Protein AF-D9XUF6-F1 (afdb_monomer_lite)

pLDDT: mean 78.04, std 12.02, range [49.94, 95.31]

Sequence (84 aa):
MVDALYIARDAGSYPWSFSGVMGLAERCLDPSEAGRLDALLAIPDEPENASPGAGGYWSEAFQRLVTTLRLRAAMLRELAPAAS

InterPro domains:
  IPR043746 Family of unknown function DUF5691 [PF18944] (2-79)

Organism: NCBI:txid467200

Radius of gyration: 14.82 Å; chains: 1; bounding box: 38×22×47 Å

Foldseek 3Di:
DLVVLVVVLVVQDDDPDVVVVLVVCLVPDQLVCLVVLPVQLDQDDRPPPHDPCSSVVSNVSSVVSSVSSPVVVVVVVVVDPDDD

Secondary structure (DSSP, 8-state):
-HHHHHHHHHT----S-HHHHHHHHHHHS-GGGGGGGGGGSSPPP--TTSPTTHHHHHHHHHHHHHHHHHHHHHHHHHHSPP--

Structure (mmCIF, N/CA/C/O backbone):
data_AF-D9XUF6-F1
#
_entry.id   AF-D9XUF6-F1
#
loop_
_atom_site.group_PDB
_atom_site.id
_atom_site.type_symbol
_atom_site.label_atom_id
_atom_site.label_alt_id
_atom_site.label_comp_id
_atom_site.label_asym_id
_atom_site.label_entity_id
_atom_site.label_seq_id
_atom_site.pdbx_PDB_ins_code
_atom_site.Cartn_x
_atom_site.Cartn_y
_atom_site.Cartn_z
_atom_site.occupancy
_atom_site.B_iso_or_equiv
_atom_site.auth_seq_id
_atom_site.auth_comp_id
_atom_site.auth_asym_id
_atom_site.auth_atom_id
_atom_site.pdbx_PDB_model_num
ATOM 1 N N . MET A 1 1 ? -7.002 5.763 -5.713 1.00 72.12 1 MET A N 1
ATOM 2 C CA . MET A 1 1 ? -5.531 5.880 -5.547 1.00 72.12 1 MET A CA 1
ATOM 3 C C . MET A 1 1 ? -4.808 4.592 -5.922 1.00 72.12 1 MET A C 1
ATOM 5 O O . MET A 1 1 ? -3.801 4.692 -6.605 1.00 72.12 1 MET A O 1
ATOM 9 N N . VAL A 1 2 ? -5.329 3.411 -5.561 1.00 77.06 2 VAL A N 1
ATOM 10 C CA . VAL A 1 2 ? -4.795 2.113 -6.022 1.00 77.06 2 VAL A CA 1
ATOM 11 C C . VAL A 1 2 ? -4.604 2.075 -7.548 1.00 77.06 2 VAL A C 1
ATOM 13 O O . VAL A 1 2 ? -3.512 1.769 -8.004 1.00 77.06 2 VAL A O 1
ATOM 16 N N . ASP A 1 3 ? -5.591 2.506 -8.338 1.00 80.94 3 ASP A N 1
ATOM 17 C CA . ASP A 1 3 ? -5.501 2.470 -9.813 1.00 80.94 3 ASP A CA 1
ATOM 18 C C . ASP A 1 3 ? -4.389 3.364 -10.386 1.00 80.94 3 ASP A C 1
ATOM 20 O O . ASP A 1 3 ? -3.730 3.006 -11.358 1.00 80.94 3 ASP A O 1
ATOM 24 N N . ALA A 1 4 ? -4.113 4.505 -9.748 1.00 79.69 4 ALA A N 1
ATOM 25 C CA . ALA A 1 4 ? -3.015 5.382 -10.153 1.00 79.69 4 ALA A CA 1
ATOM 26 C C . ALA A 1 4 ? -1.645 4.714 -9.943 1.00 79.69 4 ALA A C 1
ATOM 28 O O . ALA A 1 4 ? -0.720 4.961 -10.711 1.00 79.69 4 ALA A O 1
ATOM 29 N N . LEU A 1 5 ? -1.523 3.839 -8.937 1.00 76.06 5 LEU A N 1
ATOM 30 C CA . LEU A 1 5 ? -0.313 3.047 -8.706 1.00 76.06 5 LEU A CA 1
ATOM 31 C C . LEU A 1 5 ? -0.155 1.935 -9.748 1.00 76.06 5 LEU A C 1
ATOM 33 O O . LEU A 1 5 ? 0.962 1.696 -10.200 1.00 76.06 5 LEU A O 1
ATOM 37 N N . TYR A 1 6 ? -1.257 1.302 -10.169 1.00 77.94 6 TYR A N 1
ATOM 38 C CA . TYR A 1 6 ? -1.243 0.338 -11.277 1.00 77.94 6 TYR A CA 1
ATOM 39 C C . TYR A 1 6 ? -0.730 0.988 -12.567 1.00 77.94 6 TYR A C 1
ATOM 41 O O . TYR A 1 6 ? 0.186 0.454 -13.188 1.00 77.94 6 TYR A O 1
ATOM 49 N N . ILE A 1 7 ? -1.260 2.164 -12.920 1.00 77.38 7 ILE A N 1
ATOM 50 C CA . ILE A 1 7 ? -0.852 2.911 -14.121 1.00 77.38 7 ILE A CA 1
ATOM 51 C C . ILE A 1 7 ? 0.613 3.362 -14.022 1.00 77.38 7 ILE A C 1
ATOM 53 O O . ILE A 1 7 ? 1.359 3.254 -14.991 1.00 77.38 7 ILE A O 1
ATOM 57 N N . ALA A 1 8 ? 1.050 3.840 -12.852 1.00 74.69 8 ALA A N 1
ATOM 58 C CA . ALA A 1 8 ? 2.428 4.288 -12.654 1.00 74.69 8 ALA A CA 1
ATOM 59 C C . ALA A 1 8 ? 3.451 3.145 -12.781 1.00 74.69 8 ALA A C 1
ATOM 61 O O . ALA A 1 8 ? 4.516 3.355 -13.359 1.00 74.69 8 ALA A O 1
ATOM 62 N N . ARG A 1 9 ? 3.123 1.946 -12.275 1.00 73.62 9 ARG A N 1
ATOM 63 C CA . ARG A 1 9 ? 3.950 0.743 -12.453 1.00 73.62 9 ARG A CA 1
ATOM 64 C C . ARG A 1 9 ? 4.050 0.359 -13.930 1.00 73.62 9 ARG A C 1
ATOM 66 O O . ARG A 1 9 ? 5.145 0.103 -14.418 1.00 73.62 9 ARG A O 1
ATOM 73 N N . ASP A 1 10 ? 2.910 0.323 -14.618 1.00 73.31 10 ASP A N 1
ATOM 74 C CA . ASP A 1 10 ? 2.803 -0.128 -16.012 1.00 73.31 10 ASP A CA 1
ATOM 75 C C . ASP A 1 10 ? 3.528 0.804 -16.996 1.00 73.31 10 ASP A C 1
ATOM 77 O O . ASP A 1 10 ? 4.118 0.360 -17.976 1.00 73.31 10 ASP A O 1
ATOM 81 N N . ALA A 1 11 ? 3.580 2.103 -16.692 1.00 70.62 11 ALA A N 1
ATOM 82 C CA . ALA A 1 11 ? 4.265 3.087 -17.525 1.00 70.62 11 ALA A CA 1
ATOM 83 C C . ALA A 1 11 ? 5.803 2.924 -17.578 1.00 70.62 11 ALA A C 1
ATOM 85 O O . ALA A 1 11 ? 6.442 3.603 -18.385 1.00 70.62 11 ALA A O 1
ATOM 86 N N . GLY A 1 12 ? 6.417 2.087 -16.725 1.00 58.22 12 GLY A N 1
ATOM 87 C CA . GLY A 1 12 ? 7.838 1.685 -16.782 1.00 58.22 12 GLY A CA 1
ATOM 88 C C . GLY A 1 12 ? 8.892 2.795 -16.607 1.00 58.22 12 GLY A C 1
ATOM 89 O O . GLY A 1 12 ? 10.076 2.508 -16.440 1.00 58.22 12 GLY A O 1
ATOM 90 N N . SER A 1 13 ? 8.490 4.066 -16.620 1.00 54.34 13 SER A N 1
ATOM 91 C CA . SER A 1 13 ? 9.375 5.227 -16.543 1.00 54.34 13 SER A CA 1
ATOM 92 C C . SER A 1 13 ? 9.681 5.584 -15.093 1.00 54.34 13 SER A C 1
ATOM 94 O O . SER A 1 13 ? 8.769 5.821 -14.307 1.00 54.34 13 SER A O 1
ATOM 96 N N . TYR A 1 14 ? 10.969 5.664 -14.755 1.00 54.56 14 TYR A N 1
ATOM 97 C CA . TYR A 1 14 ? 11.475 6.070 -13.441 1.00 54.56 14 TYR A CA 1
ATOM 98 C C . TYR A 1 14 ? 11.328 7.596 -13.267 1.00 54.56 14 TYR A C 1
ATOM 100 O O . TYR A 1 14 ? 12.080 8.348 -13.894 1.00 54.56 14 TYR A O 1
ATOM 108 N N . PRO A 1 15 ? 10.394 8.113 -12.445 1.00 55.53 15 PRO A N 1
ATOM 109 C CA . PRO A 1 15 ? 10.233 9.544 -12.271 1.00 55.53 15 PRO A CA 1
ATOM 110 C C . PRO A 1 15 ? 10.981 9.981 -11.013 1.00 55.53 15 PRO A C 1
ATOM 112 O O . PRO A 1 15 ? 10.851 9.405 -9.935 1.00 55.53 15 PRO A O 1
ATOM 115 N N . TRP A 1 16 ? 11.724 11.068 -11.134 1.00 49.94 16 TRP A N 1
ATOM 116 C CA . TRP A 1 16 ? 12.590 11.690 -10.132 1.00 49.94 16 TRP A CA 1
ATOM 117 C C . TRP A 1 16 ? 11.861 12.225 -8.873 1.00 49.94 16 TRP A C 1
ATOM 119 O O . TRP A 1 16 ? 12.378 13.080 -8.161 1.00 49.94 16 TRP A O 1
ATOM 129 N N . SER A 1 17 ? 10.642 11.760 -8.570 1.00 57.38 17 SER A N 1
ATOM 130 C CA . SER A 1 17 ? 9.843 12.143 -7.396 1.00 57.38 17 SER A CA 1
ATOM 131 C C . SER A 1 17 ? 8.857 11.039 -6.976 1.00 57.38 17 SER A C 1
ATOM 133 O O . SER A 1 17 ? 7.644 11.234 -6.966 1.00 57.38 17 SER A O 1
ATOM 135 N N . PHE A 1 18 ? 9.371 9.860 -6.610 1.00 59.28 18 PHE A N 1
ATOM 136 C CA . PHE A 1 18 ? 8.546 8.727 -6.161 1.00 59.28 18 PHE A CA 1
ATOM 137 C C . PHE A 1 18 ? 8.292 8.688 -4.639 1.00 59.28 18 PHE A C 1
ATOM 139 O O . PHE A 1 18 ? 7.204 8.292 -4.218 1.00 59.28 18 PHE A O 1
ATOM 146 N N . SER A 1 19 ? 9.208 9.200 -3.799 1.00 62.44 19 SER A N 1
ATOM 147 C CA . SER A 1 19 ? 8.995 9.278 -2.336 1.00 62.44 19 SER A CA 1
ATOM 148 C C . SER A 1 19 ? 7.708 10.025 -1.963 1.00 62.44 19 SER A C 1
ATOM 150 O O . SER A 1 19 ? 7.052 9.684 -0.983 1.00 62.44 19 SER A O 1
ATOM 152 N N . GLY A 1 20 ? 7.310 11.019 -2.764 1.00 69.19 20 GLY A N 1
ATOM 153 C CA . GLY A 1 20 ? 6.067 11.763 -2.560 1.00 69.19 20 GLY A CA 1
ATOM 154 C C . GLY A 1 20 ? 4.808 10.943 -2.853 1.00 69.19 20 GLY A C 1
ATOM 155 O O . GLY A 1 20 ? 3.868 10.984 -2.064 1.00 69.19 20 GLY A O 1
ATOM 156 N N . VAL A 1 21 ? 4.792 10.175 -3.950 1.00 70.00 21 VAL A N 1
ATOM 157 C CA . VAL A 1 21 ? 3.635 9.351 -4.351 1.00 70.00 21 VAL A CA 1
ATOM 158 C C . VAL A 1 21 ? 3.455 8.170 -3.406 1.00 70.00 21 VAL A C 1
ATOM 160 O O . VAL A 1 21 ? 2.337 7.940 -2.954 1.00 70.00 21 VAL A O 1
ATOM 163 N N . MET A 1 22 ? 4.535 7.477 -3.031 1.00 76.56 22 MET A N 1
ATOM 164 C CA . MET A 1 22 ? 4.456 6.397 -2.039 1.00 76.56 22 MET A CA 1
ATOM 165 C C . MET A 1 22 ? 4.083 6.919 -0.655 1.00 76.56 22 MET A C 1
ATOM 167 O O . MET A 1 22 ? 3.185 6.373 -0.025 1.00 76.56 22 MET A O 1
ATOM 171 N N . GLY A 1 23 ? 4.675 8.032 -0.212 1.00 76.44 23 GLY A N 1
ATOM 172 C CA . GLY A 1 23 ? 4.308 8.652 1.064 1.00 76.44 23 GLY A CA 1
ATOM 173 C C . GLY A 1 23 ? 2.883 9.228 1.084 1.00 76.44 23 GLY A C 1
ATOM 174 O O . GLY A 1 23 ? 2.272 9.357 2.146 1.00 76.44 23 GLY A O 1
ATOM 175 N N . LEU A 1 24 ? 2.314 9.592 -0.071 1.00 75.25 24 LEU A N 1
ATOM 176 C CA . LEU A 1 24 ? 0.895 9.935 -0.189 1.00 75.25 24 LEU A CA 1
ATOM 177 C C . LEU A 1 24 ? 0.028 8.672 -0.176 1.00 75.25 24 LEU A C 1
ATOM 179 O O . LEU A 1 24 ? -0.966 8.634 0.546 1.00 75.25 24 LEU A O 1
ATOM 183 N N . ALA A 1 25 ? 0.434 7.635 -0.914 1.00 79.81 25 ALA A N 1
ATOM 184 C CA . ALA A 1 25 ? -0.234 6.342 -0.948 1.00 79.81 25 ALA A CA 1
ATOM 185 C C . ALA A 1 25 ? -0.370 5.742 0.456 1.00 79.81 25 ALA A C 1
ATOM 187 O O . ALA A 1 25 ? -1.472 5.396 0.869 1.00 79.81 25 ALA A O 1
ATOM 188 N N . GLU A 1 26 ? 0.719 5.719 1.223 1.00 80.31 26 GLU A N 1
ATOM 189 C CA . GLU A 1 26 ? 0.734 5.246 2.609 1.00 80.31 26 GLU A CA 1
ATOM 190 C C . GLU A 1 26 ? -0.254 5.996 3.508 1.00 80.31 26 GLU A C 1
ATOM 192 O O . GLU A 1 26 ? -0.853 5.388 4.394 1.00 80.31 26 GLU A O 1
ATOM 197 N N . ARG A 1 27 ? -0.442 7.305 3.291 1.00 84.69 27 ARG A N 1
ATOM 198 C CA . ARG A 1 27 ? -1.306 8.141 4.135 1.00 84.69 27 ARG A CA 1
ATOM 199 C C . ARG A 1 27 ? -2.775 8.079 3.742 1.00 84.69 27 ARG A C 1
ATOM 201 O O . ARG A 1 27 ? -3.609 8.014 4.643 1.00 84.69 27 ARG A O 1
ATOM 208 N N . CYS A 1 28 ? -3.100 8.113 2.447 1.00 86.19 28 CYS A N 1
ATOM 209 C CA . CYS A 1 28 ? -4.499 8.204 2.012 1.00 86.19 28 CYS A CA 1
ATOM 210 C C . CYS A 1 28 ? -5.117 6.878 1.556 1.00 86.19 28 CYS A C 1
ATOM 212 O O . CYS A 1 28 ? -6.303 6.872 1.235 1.00 86.19 28 CYS A O 1
ATOM 214 N N . LEU A 1 29 ? -4.373 5.766 1.519 1.00 88.50 29 LEU A N 1
ATOM 215 C CA . LEU A 1 29 ? -4.986 4.445 1.363 1.00 88.50 29 LEU A CA 1
ATOM 216 C C . LEU A 1 29 ? -5.582 3.956 2.683 1.00 88.50 29 LEU A C 1
ATOM 218 O O . LEU A 1 29 ? -4.961 4.057 3.749 1.00 88.50 29 LEU A O 1
ATOM 222 N N . ASP A 1 30 ? -6.782 3.389 2.576 1.00 89.25 30 ASP A N 1
ATOM 223 C CA .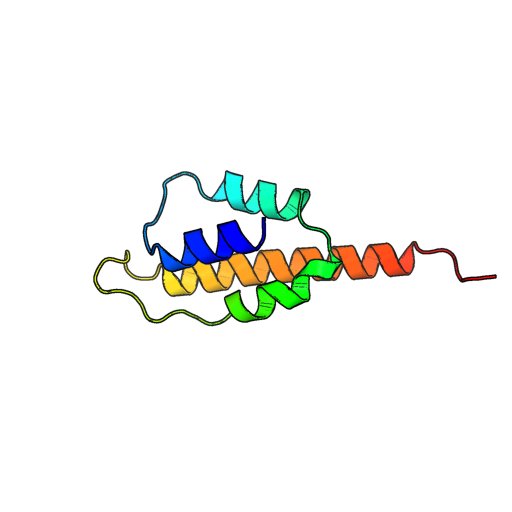 ASP A 1 30 ? -7.396 2.642 3.662 1.00 89.25 30 ASP A CA 1
ATOM 224 C C . ASP A 1 30 ? -6.579 1.361 3.926 1.00 89.25 30 ASP A C 1
ATOM 226 O O . ASP A 1 30 ? -6.240 0.650 2.974 1.00 89.25 30 ASP A O 1
ATOM 230 N N . PRO A 1 31 ? -6.244 1.037 5.188 1.00 91.25 31 PRO A N 1
ATOM 231 C CA . PRO A 1 31 ? -5.516 -0.186 5.527 1.00 91.25 31 PRO A CA 1
ATOM 232 C C . PRO A 1 31 ? -6.146 -1.489 5.001 1.00 91.25 31 PRO A C 1
ATOM 234 O O . PRO A 1 31 ? -5.423 -2.453 4.744 1.00 91.25 31 PRO A O 1
ATOM 237 N N . SER A 1 32 ? -7.468 -1.529 4.804 1.00 88.62 32 SER A N 1
ATOM 238 C CA . SER A 1 32 ? -8.187 -2.683 4.244 1.00 88.62 32 SER A CA 1
ATOM 239 C C . SER A 1 32 ? -7.899 -2.931 2.757 1.00 88.62 32 SER A C 1
ATOM 241 O O . SER A 1 32 ? -8.030 -4.060 2.285 1.00 88.62 32 SER A O 1
ATOM 243 N N . GLU A 1 33 ? -7.410 -1.925 2.027 1.00 89.06 33 GLU A N 1
ATOM 244 C CA . GLU A 1 33 ? -7.100 -2.028 0.596 1.00 89.06 33 GLU A CA 1
ATOM 245 C C . GLU A 1 33 ? -5.793 -2.792 0.318 1.00 89.06 33 GLU A C 1
ATOM 247 O O . GLU A 1 33 ? -5.458 -3.038 -0.842 1.00 89.06 33 GLU A O 1
ATOM 252 N N . ALA A 1 34 ? -5.061 -3.213 1.359 1.00 89.06 34 ALA A N 1
ATOM 253 C CA . ALA A 1 34 ? -3.798 -3.941 1.231 1.00 89.06 34 ALA A CA 1
ATOM 254 C C . ALA A 1 34 ? -3.904 -5.174 0.315 1.00 89.06 34 ALA A C 1
ATOM 256 O O . ALA A 1 34 ? -3.003 -5.420 -0.482 1.00 89.06 34 ALA A O 1
ATOM 257 N N . GLY A 1 35 ? -5.020 -5.912 0.374 1.00 86.25 35 GLY A N 1
ATOM 258 C CA . GLY A 1 35 ? -5.233 -7.099 -0.464 1.00 86.25 35 GLY A CA 1
ATOM 259 C C . GLY A 1 35 ? -5.324 -6.793 -1.963 1.00 86.25 35 GLY A C 1
ATOM 260 O O . GLY A 1 35 ? -4.917 -7.600 -2.793 1.00 86.25 35 GLY A O 1
ATOM 261 N N . ARG A 1 36 ? -5.789 -5.596 -2.344 1.00 85.81 36 ARG A N 1
ATOM 262 C CA . ARG A 1 36 ? -5.882 -5.180 -3.759 1.00 85.81 36 ARG A CA 1
ATOM 263 C C . ARG A 1 36 ? -4.521 -4.836 -4.366 1.00 85.81 36 ARG A C 1
ATOM 265 O O . ARG A 1 36 ? -4.393 -4.758 -5.588 1.00 85.81 36 ARG A O 1
ATOM 272 N N . LEU A 1 37 ? -3.517 -4.625 -3.518 1.00 85.00 37 LEU A N 1
ATOM 273 C CA . LEU A 1 37 ? -2.140 -4.345 -3.910 1.00 85.00 37 LEU A CA 1
ATOM 274 C C . LEU A 1 37 ? -1.278 -5.613 -3.980 1.00 85.00 37 LEU A C 1
ATOM 276 O O . LEU A 1 37 ? -0.167 -5.536 -4.490 1.00 85.00 37 LEU A O 1
ATOM 280 N N . ASP A 1 38 ? -1.762 -6.777 -3.532 1.00 84.56 38 ASP A N 1
ATOM 281 C CA . ASP A 1 38 ? -0.979 -8.023 -3.576 1.00 84.56 38 ASP A CA 1
ATOM 282 C C . ASP A 1 38 ? -0.585 -8.415 -5.010 1.00 84.56 38 ASP A C 1
ATOM 284 O O . ASP A 1 38 ? 0.526 -8.884 -5.246 1.00 84.56 38 ASP A O 1
ATOM 288 N N . ALA A 1 39 ? -1.437 -8.125 -5.999 1.00 80.38 39 ALA A N 1
ATOM 289 C CA . ALA A 1 39 ? -1.119 -8.323 -7.416 1.00 80.38 39 ALA A CA 1
ATOM 290 C C . ALA A 1 39 ? -0.018 -7.374 -7.948 1.00 80.38 39 ALA A C 1
ATOM 292 O O . ALA A 1 39 ? 0.494 -7.569 -9.054 1.00 80.38 39 ALA A O 1
ATOM 293 N N . LEU A 1 40 ? 0.374 -6.357 -7.171 1.00 76.31 40 LEU A N 1
ATOM 294 C CA . LEU A 1 40 ? 1.496 -5.468 -7.478 1.00 76.31 40 LEU A CA 1
ATOM 295 C C . LEU A 1 40 ? 2.844 -5.968 -6.941 1.00 76.31 40 LEU A C 1
ATOM 297 O O . LEU A 1 40 ? 3.870 -5.400 -7.305 1.00 76.31 40 LEU A O 1
ATOM 301 N N . LEU A 1 41 ? 2.854 -7.025 -6.119 1.00 78.75 41 LEU A N 1
ATOM 302 C CA . LEU A 1 41 ? 4.076 -7.613 -5.555 1.00 78.75 41 LEU A CA 1
ATOM 303 C C . LEU A 1 41 ? 4.837 -8.503 -6.539 1.00 78.75 41 LEU A C 1
ATOM 305 O O . LEU A 1 41 ? 5.998 -8.819 -6.302 1.00 78.75 41 LEU A O 1
ATOM 309 N N . ALA A 1 42 ? 4.193 -8.943 -7.618 1.00 79.06 42 ALA A N 1
ATOM 310 C CA . ALA A 1 42 ? 4.883 -9.673 -8.667 1.00 79.06 42 ALA A CA 1
ATOM 311 C C . ALA A 1 42 ? 5.858 -8.737 -9.394 1.00 79.06 42 ALA A C 1
ATOM 313 O O . ALA A 1 42 ? 5.493 -7.612 -9.745 1.00 79.06 42 ALA A O 1
ATOM 314 N N . ILE A 1 43 ? 7.076 -9.225 -9.641 1.00 68.31 43 ILE A N 1
ATOM 315 C CA . ILE A 1 43 ? 8.047 -8.538 -10.494 1.00 68.31 43 ILE A CA 1
ATOM 316 C C . ILE A 1 43 ? 7.453 -8.521 -11.912 1.00 68.31 43 ILE A C 1
ATOM 318 O O . ILE A 1 43 ? 7.218 -9.599 -12.462 1.00 68.31 43 ILE A O 1
ATOM 322 N N . PRO A 1 44 ? 7.148 -7.344 -12.487 1.00 65.25 44 PRO A N 1
ATOM 323 C CA . PRO A 1 44 ? 6.671 -7.271 -13.861 1.00 65.25 44 PRO A CA 1
ATOM 324 C C . PRO A 1 44 ? 7.800 -7.647 -14.826 1.00 65.25 44 PRO A C 1
ATOM 326 O O . PRO A 1 44 ? 8.971 -7.406 -14.524 1.00 65.25 44 PRO A O 1
ATOM 329 N N . ASP A 1 45 ? 7.446 -8.193 -15.991 1.00 65.38 45 ASP A N 1
ATOM 330 C CA . ASP A 1 45 ? 8.390 -8.301 -17.106 1.00 65.38 45 ASP A CA 1
ATOM 331 C C . ASP A 1 45 ? 8.960 -6.910 -17.407 1.00 65.38 45 ASP A C 1
ATOM 333 O O . ASP A 1 45 ? 8.208 -5.935 -17.486 1.00 65.38 45 ASP A O 1
ATOM 337 N N . GLU A 1 46 ? 10.286 -6.795 -17.524 1.00 60.28 46 GLU A N 1
ATOM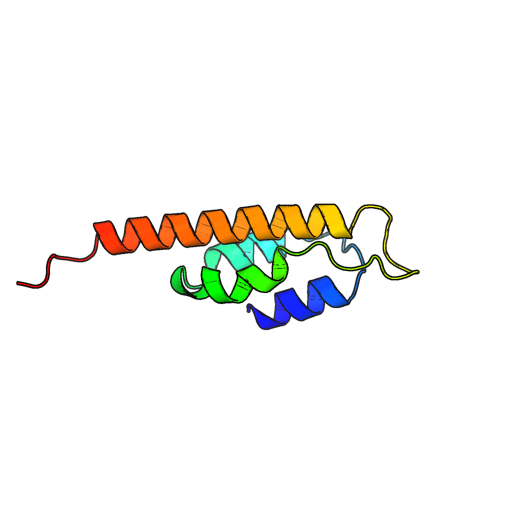 338 C CA . GLU A 1 46 ? 10.924 -5.510 -17.810 1.00 60.28 46 GLU A CA 1
ATOM 339 C C . GLU A 1 46 ? 10.584 -5.093 -19.249 1.00 60.28 46 GLU A C 1
ATOM 341 O O . GLU A 1 46 ? 10.998 -5.770 -20.195 1.00 60.28 46 GLU A O 1
ATOM 346 N N . PRO A 1 47 ? 9.833 -3.995 -19.459 1.00 64.12 47 PRO A N 1
ATOM 347 C CA . PRO A 1 47 ? 9.594 -3.513 -20.806 1.00 64.12 47 PRO A CA 1
ATOM 348 C C . PRO A 1 47 ? 10.911 -3.005 -21.402 1.00 64.12 47 PRO A C 1
ATOM 350 O O . PRO A 1 47 ? 11.761 -2.473 -20.693 1.00 64.12 47 PRO A O 1
ATOM 353 N N . GLU A 1 48 ? 11.056 -3.110 -22.723 1.00 62.06 48 GLU A N 1
ATOM 354 C CA . GLU A 1 48 ? 12.296 -2.808 -23.465 1.00 62.06 48 GLU A CA 1
ATOM 355 C C . GLU A 1 48 ? 12.833 -1.375 -23.234 1.00 62.06 48 GLU A C 1
ATOM 357 O O . GLU A 1 48 ? 14.017 -1.110 -23.421 1.00 62.06 48 GLU A O 1
ATOM 362 N N . ASN A 1 49 ? 11.968 -0.460 -22.773 1.00 62.38 49 ASN A N 1
ATOM 363 C CA . ASN A 1 49 ? 12.278 0.938 -22.450 1.00 62.38 49 ASN A CA 1
ATOM 364 C C . ASN A 1 49 ? 12.377 1.245 -20.940 1.00 62.38 49 ASN A C 1
ATOM 366 O O . ASN A 1 49 ? 12.516 2.415 -20.572 1.00 62.38 49 ASN A O 1
ATOM 370 N N . ALA A 1 50 ? 12.265 0.255 -20.049 1.00 64.81 50 ALA A N 1
ATOM 371 C CA . ALA A 1 50 ? 12.458 0.485 -18.619 1.00 64.81 50 ALA A CA 1
ATOM 372 C C . ALA A 1 50 ? 13.941 0.665 -18.281 1.00 64.81 50 ALA A C 1
ATOM 374 O O . ALA A 1 50 ? 14.829 0.049 -18.872 1.00 64.81 50 ALA A O 1
ATOM 375 N N . SER A 1 51 ? 14.208 1.481 -17.262 1.00 66.62 51 SER A N 1
ATOM 376 C CA . SER A 1 51 ? 15.528 1.502 -16.636 1.00 66.62 51 SER A CA 1
ATOM 377 C C . SER A 1 51 ? 15.840 0.119 -16.039 1.00 66.62 51 SER A C 1
ATOM 379 O O . SER A 1 51 ? 14.984 -0.421 -15.331 1.00 66.62 51 SER A O 1
ATOM 381 N N . PRO A 1 52 ? 17.049 -0.434 -16.242 1.00 68.25 52 PRO A N 1
ATOM 382 C CA . PRO A 1 52 ? 17.428 -1.731 -15.683 1.00 68.25 52 PRO A CA 1
ATOM 383 C C . PRO A 1 52 ? 17.214 -1.795 -14.165 1.00 68.25 52 PRO A C 1
ATOM 385 O O . PRO A 1 52 ? 17.633 -0.889 -13.440 1.00 68.25 52 PRO A O 1
ATOM 388 N N . GLY A 1 53 ? 16.575 -2.861 -13.674 1.00 71.75 53 GLY A N 1
ATOM 389 C CA . GLY A 1 53 ? 16.313 -3.065 -12.246 1.00 71.75 53 GLY A CA 1
ATOM 390 C C . GLY A 1 53 ? 15.084 -2.324 -11.706 1.00 71.75 53 GLY A C 1
ATOM 391 O O . GLY A 1 53 ? 14.773 -2.447 -10.517 1.00 71.75 53 GLY A O 1
ATOM 392 N N . ALA A 1 54 ? 14.346 -1.594 -12.552 1.00 72.69 54 ALA A N 1
ATOM 393 C CA . ALA A 1 54 ? 13.124 -0.905 -12.143 1.00 72.69 54 ALA A CA 1
ATOM 394 C C . ALA A 1 54 ? 12.050 -1.881 -11.636 1.00 72.69 54 ALA A C 1
ATOM 396 O O . ALA A 1 54 ? 11.376 -1.581 -10.650 1.00 72.69 54 ALA A O 1
ATOM 397 N N . GLY A 1 55 ? 11.922 -3.065 -12.250 1.00 74.62 55 GLY 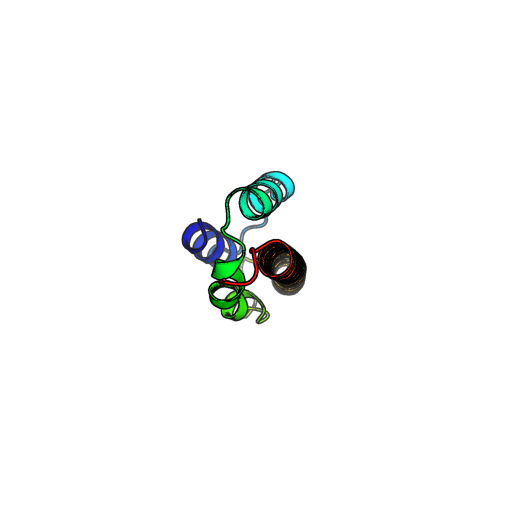A N 1
ATOM 398 C CA . GLY A 1 55 ? 10.946 -4.080 -11.833 1.00 74.62 55 GLY A CA 1
ATOM 399 C C . GLY A 1 55 ? 11.167 -4.570 -10.397 1.00 74.62 55 GLY A C 1
ATOM 400 O O . GLY A 1 55 ? 10.227 -4.617 -9.601 1.00 74.62 55 GLY A O 1
ATOM 401 N N . GLY A 1 56 ? 12.422 -4.857 -10.032 1.00 77.56 56 GLY A N 1
ATOM 402 C CA . GLY A 1 56 ? 12.787 -5.265 -8.671 1.00 77.56 56 GLY A CA 1
ATOM 403 C C . GLY A 1 56 ? 12.528 -4.166 -7.635 1.00 77.56 56 GLY A C 1
ATOM 404 O O . GLY A 1 56 ? 11.993 -4.438 -6.561 1.00 77.56 56 GLY A O 1
ATOM 405 N N . TYR A 1 57 ? 12.822 -2.911 -7.983 1.00 78.12 57 TYR A N 1
ATOM 406 C CA . TYR A 1 57 ? 12.548 -1.771 -7.108 1.00 78.12 57 TYR A CA 1
ATOM 407 C C . TYR A 1 57 ? 11.045 -1.558 -6.868 1.00 78.12 57 TYR A C 1
ATOM 409 O O . TYR A 1 57 ? 10.621 -1.338 -5.732 1.00 78.12 57 TYR A O 1
ATOM 417 N N . TRP A 1 58 ? 10.221 -1.665 -7.916 1.00 77.25 58 TRP A N 1
ATOM 418 C CA . TRP A 1 58 ? 8.762 -1.585 -7.795 1.00 77.25 58 TRP A CA 1
ATOM 419 C C . TRP A 1 58 ? 8.204 -2.671 -6.880 1.00 77.25 58 TRP A C 1
ATOM 421 O O . TRP A 1 58 ? 7.402 -2.373 -5.993 1.00 77.25 58 TRP A O 1
ATOM 431 N N . SER A 1 59 ? 8.672 -3.907 -7.060 1.00 82.62 59 SER A N 1
ATOM 432 C CA . SER A 1 59 ? 8.306 -5.031 -6.199 1.00 82.62 59 SER A CA 1
ATOM 433 C C . SER A 1 59 ? 8.611 -4.727 -4.729 1.00 82.62 59 SER A C 1
ATOM 435 O O . SER A 1 59 ? 7.754 -4.916 -3.865 1.00 82.62 59 SER A O 1
ATOM 437 N N . GLU A 1 60 ? 9.802 -4.201 -4.432 1.00 84.62 60 GLU A N 1
ATOM 438 C CA . GLU A 1 60 ? 10.198 -3.855 -3.065 1.00 84.62 60 GLU A CA 1
ATOM 439 C C . GLU A 1 60 ? 9.352 -2.706 -2.484 1.00 84.62 60 GLU A C 1
ATOM 441 O O . GLU A 1 60 ? 8.905 -2.770 -1.334 1.00 84.62 60 GLU A O 1
ATOM 446 N N . ALA A 1 61 ? 9.091 -1.663 -3.275 1.00 84.38 61 ALA A N 1
ATOM 447 C CA . ALA A 1 61 ? 8.284 -0.525 -2.849 1.00 84.38 61 ALA A CA 1
ATOM 448 C C . ALA A 1 61 ? 6.838 -0.937 -2.518 1.00 84.38 61 ALA A C 1
ATOM 450 O O . ALA A 1 61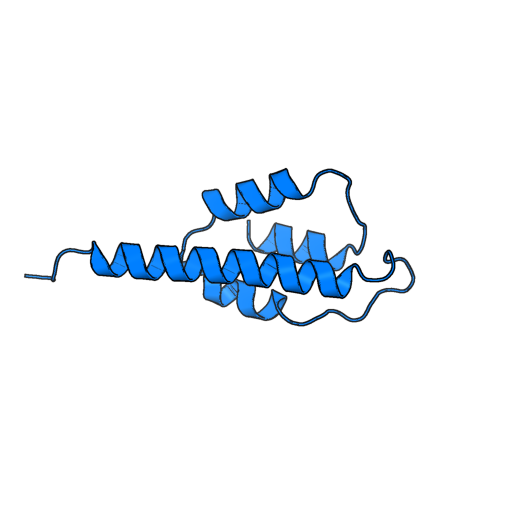 ? 6.309 -0.547 -1.471 1.00 84.38 61 ALA A O 1
A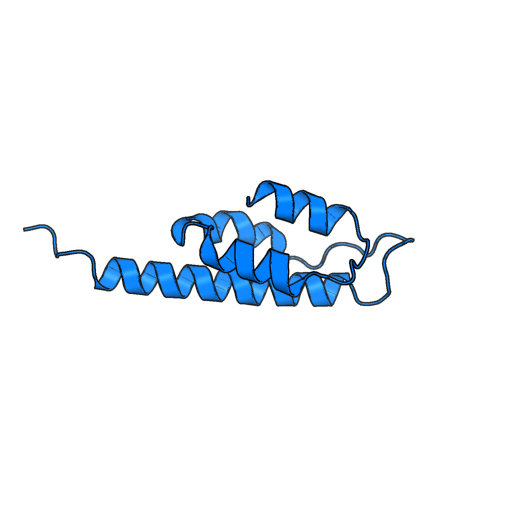TOM 451 N N . PHE A 1 62 ? 6.213 -1.768 -3.359 1.00 86.19 62 PHE A N 1
ATOM 452 C CA . PHE A 1 62 ? 4.878 -2.302 -3.082 1.00 86.19 62 PHE A CA 1
ATOM 453 C C . PHE A 1 62 ? 4.873 -3.242 -1.880 1.00 86.19 62 PHE A C 1
ATOM 455 O O . PHE A 1 62 ? 3.954 -3.165 -1.064 1.00 86.19 62 PHE A O 1
ATOM 462 N N . GLN A 1 63 ? 5.916 -4.058 -1.701 1.00 88.56 63 GLN A N 1
ATOM 463 C CA . GLN A 1 63 ? 6.043 -4.916 -0.523 1.00 88.56 63 GLN A CA 1
ATOM 464 C C . GLN A 1 63 ? 6.063 -4.102 0.774 1.00 88.56 63 GLN A C 1
ATOM 466 O O . GLN A 1 63 ? 5.360 -4.447 1.731 1.00 88.56 63 GLN A O 1
ATOM 471 N N . ARG A 1 64 ? 6.820 -2.999 0.807 1.00 90.62 64 ARG A N 1
ATOM 472 C CA . ARG A 1 64 ? 6.863 -2.091 1.964 1.00 90.62 64 ARG A CA 1
ATOM 473 C C . ARG A 1 64 ? 5.493 -1.460 2.229 1.00 90.62 64 ARG A C 1
ATOM 475 O O . ARG A 1 64 ? 5.008 -1.536 3.355 1.00 90.62 64 ARG A O 1
ATOM 482 N N . LEU A 1 65 ? 4.829 -0.933 1.197 1.00 89.38 65 LEU A N 1
ATOM 483 C CA . LEU A 1 65 ? 3.495 -0.332 1.322 1.00 89.38 65 LEU A CA 1
ATOM 484 C C . LEU A 1 65 ? 2.447 -1.329 1.841 1.00 89.38 65 LEU A C 1
ATOM 486 O O . LEU A 1 65 ? 1.733 -1.028 2.797 1.00 89.38 65 LEU A O 1
ATOM 490 N N . VAL A 1 66 ? 2.368 -2.523 1.246 1.00 91.69 66 VAL A N 1
ATOM 491 C CA . VAL A 1 66 ? 1.422 -3.576 1.660 1.00 91.69 66 VAL A CA 1
ATOM 492 C C . VAL A 1 66 ? 1.663 -3.981 3.111 1.00 91.69 66 VAL A C 1
ATOM 494 O O . VAL A 1 66 ? 0.711 -4.111 3.883 1.00 91.69 66 VAL A O 1
ATOM 497 N N . THR A 1 67 ? 2.929 -4.132 3.504 1.00 93.06 67 THR A N 1
ATOM 498 C CA . THR A 1 67 ? 3.301 -4.459 4.888 1.00 93.06 67 THR A CA 1
ATOM 499 C C . THR A 1 67 ? 2.822 -3.377 5.857 1.00 93.06 67 THR A C 1
ATOM 501 O O . THR A 1 67 ? 2.187 -3.693 6.865 1.00 93.06 67 THR A O 1
ATOM 504 N N . THR A 1 68 ? 3.037 -2.102 5.523 1.00 93.81 68 THR A N 1
ATOM 505 C CA . THR A 1 68 ? 2.572 -0.962 6.326 1.00 93.81 68 THR A CA 1
ATOM 506 C C . THR A 1 68 ? 1.048 -0.935 6.462 1.00 93.81 68 THR A C 1
ATOM 508 O O . THR A 1 68 ? 0.531 -0.759 7.568 1.00 93.81 68 THR A O 1
ATOM 511 N N . LEU A 1 69 ? 0.303 -1.141 5.371 1.00 93.56 69 LEU A N 1
ATOM 512 C CA . LEU A 1 69 ? -1.163 -1.150 5.413 1.00 93.56 69 LEU A CA 1
ATOM 513 C C . LEU A 1 69 ? -1.699 -2.314 6.256 1.00 93.56 69 LEU A C 1
ATOM 515 O O . LEU A 1 69 ? -2.588 -2.107 7.080 1.00 93.56 69 LEU A O 1
ATOM 519 N N . ARG A 1 70 ? -1.113 -3.511 6.137 1.00 94.19 70 ARG A N 1
ATOM 520 C CA . ARG A 1 70 ? -1.488 -4.670 6.966 1.00 94.19 70 ARG A CA 1
ATOM 521 C C . ARG A 1 70 ? -1.238 -4.427 8.450 1.00 94.19 70 ARG A C 1
ATOM 523 O O . ARG A 1 70 ? -2.098 -4.762 9.265 1.00 94.19 70 ARG A O 1
ATOM 530 N N . LEU A 1 71 ? -0.103 -3.819 8.798 1.00 95.31 71 LEU A N 1
ATOM 531 C CA . LEU A 1 71 ? 0.193 -3.444 10.180 1.00 95.31 71 LEU A CA 1
ATOM 532 C C . LEU A 1 71 ? -0.861 -2.466 10.714 1.00 95.31 71 LEU A C 1
ATOM 534 O O . LEU A 1 71 ? -1.452 -2.715 11.762 1.00 95.31 71 LEU A O 1
ATOM 538 N N . ARG A 1 72 ? -1.171 -1.403 9.961 1.00 94.69 72 ARG A N 1
ATOM 539 C CA . ARG A 1 72 ? -2.217 -0.439 10.341 1.00 94.69 72 ARG A CA 1
ATOM 540 C C . ARG A 1 72 ? -3.585 -1.109 10.497 1.00 94.69 72 ARG A C 1
ATOM 542 O O . ARG A 1 72 ? -4.300 -0.801 11.445 1.00 94.69 72 ARG A O 1
ATOM 549 N N . ALA A 1 73 ? -3.942 -2.046 9.618 1.00 93.44 73 ALA A N 1
ATOM 550 C CA . ALA A 1 73 ? -5.197 -2.792 9.708 1.00 93.44 73 ALA A CA 1
ATOM 551 C C . ALA A 1 73 ? -5.252 -3.689 10.956 1.00 93.44 73 ALA A C 1
ATOM 553 O O . ALA A 1 73 ? -6.306 -3.822 11.575 1.00 93.44 73 ALA A O 1
ATOM 554 N N . ALA A 1 74 ? -4.132 -4.305 11.346 1.00 95.00 74 ALA A N 1
ATOM 555 C CA . ALA A 1 74 ? -4.039 -5.055 12.597 1.00 95.00 74 ALA A CA 1
ATOM 556 C C . ALA A 1 74 ? -4.232 -4.137 13.813 1.00 95.00 74 ALA A C 1
ATOM 558 O O . ALA A 1 74 ? -5.105 -4.410 14.631 1.00 95.00 74 ALA A O 1
ATOM 559 N N . MET A 1 75 ? -3.528 -3.002 13.858 1.00 94.81 75 MET A N 1
ATOM 560 C CA . MET A 1 75 ? -3.662 -2.018 14.940 1.00 94.81 75 MET A CA 1
ATOM 561 C C . MET A 1 75 ? -5.098 -1.489 15.064 1.00 94.81 75 MET A C 1
ATOM 563 O O . MET A 1 75 ? -5.626 -1.381 16.164 1.00 94.81 75 MET A O 1
ATOM 567 N N . LEU A 1 76 ? -5.769 -1.200 13.944 1.00 93.62 76 LEU A N 1
ATOM 568 C CA . LEU A 1 76 ? -7.170 -0.766 13.963 1.00 93.62 76 LEU A CA 1
ATOM 569 C C . LEU A 1 76 ? -8.115 -1.846 14.502 1.00 93.62 76 LEU A C 1
ATOM 571 O O . LEU A 1 76 ? -9.055 -1.515 15.217 1.00 93.62 76 LEU A O 1
ATOM 575 N N . ARG A 1 77 ? -7.867 -3.126 14.192 1.00 92.56 77 ARG A N 1
ATOM 576 C CA . ARG A 1 77 ? -8.647 -4.241 14.753 1.00 92.56 77 ARG A CA 1
ATOM 577 C C . ARG A 1 77 ? -8.433 -4.396 16.255 1.00 92.56 77 ARG A C 1
ATOM 579 O O . ARG A 1 77 ? -9.390 -4.693 16.954 1.00 92.56 77 ARG A O 1
ATOM 586 N N . GLU A 1 78 ? -7.213 -4.185 16.740 1.00 93.75 78 GLU A N 1
ATOM 587 C CA . GLU A 1 78 ? -6.901 -4.216 18.176 1.00 93.75 78 GLU A CA 1
ATOM 588 C C . GLU A 1 78 ? -7.553 -3.056 18.941 1.00 93.75 78 GLU A C 1
ATOM 590 O O . GLU A 1 78 ? -7.939 -3.217 20.095 1.00 93.75 78 GLU A O 1
ATOM 595 N N . LEU A 1 79 ? -7.703 -1.894 18.296 1.00 93.62 79 LEU A N 1
ATOM 596 C CA . LEU A 1 79 ? -8.357 -0.714 18.870 1.00 93.62 79 LEU A CA 1
ATOM 597 C C . LEU A 1 79 ? -9.888 -0.743 18.762 1.00 93.62 79 LEU A C 1
ATOM 599 O O . LEU A 1 79 ? -10.554 0.059 19.419 1.00 93.62 79 LEU A O 1
ATOM 603 N N . ALA A 1 80 ? -10.456 -1.615 17.925 1.00 88.88 80 ALA A N 1
ATOM 604 C CA . ALA A 1 80 ? -11.899 -1.724 17.785 1.00 88.88 80 ALA A CA 1
ATOM 605 C C . ALA A 1 80 ? -12.500 -2.236 19.107 1.00 88.88 80 ALA A C 1
ATOM 607 O O . ALA A 1 80 ? -12.046 -3.259 19.625 1.00 88.88 80 ALA A O 1
ATOM 608 N N . PRO A 1 81 ? -13.510 -1.551 19.676 1.00 79.12 81 PRO A N 1
ATOM 609 C CA . PRO A 1 81 ? -14.144 -2.016 20.900 1.00 79.12 81 PRO A CA 1
ATOM 610 C C . PRO A 1 81 ? -14.711 -3.418 20.668 1.00 79.12 81 PRO A C 1
ATOM 612 O O . PRO A 1 81 ? -15.358 -3.663 19.646 1.00 79.12 81 PRO A O 1
ATOM 615 N N . ALA A 1 82 ? -14.463 -4.336 21.607 1.00 75.19 82 ALA A N 1
ATOM 616 C CA . ALA A 1 82 ? -15.126 -5.632 21.601 1.00 75.19 82 ALA A CA 1
ATOM 617 C C . ALA A 1 82 ? -16.632 -5.36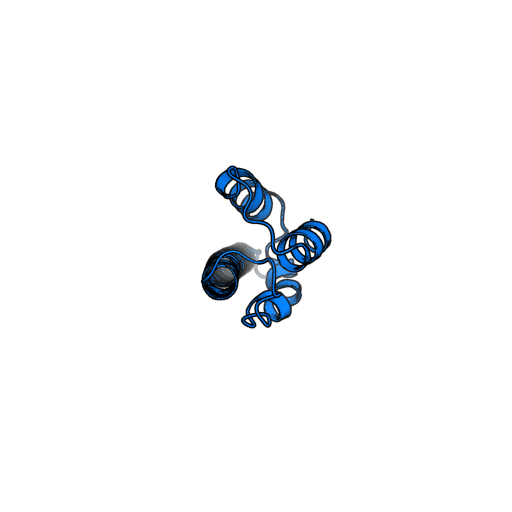2 21.556 1.00 75.19 82 ALA A C 1
ATOM 619 O O . ALA A 1 82 ? -17.140 -4.633 22.406 1.00 75.19 82 ALA A O 1
ATOM 620 N N . ALA A 1 83 ? -17.310 -5.855 20.518 1.00 64.75 83 ALA A N 1
ATOM 621 C CA . ALA A 1 83 ? -18.746 -5.675 20.384 1.00 64.75 83 ALA A CA 1
ATOM 622 C C . ALA A 1 83 ? -19.419 -6.229 21.650 1.00 64.75 83 ALA A C 1
ATOM 624 O O . ALA A 1 83 ? -19.347 -7.433 21.901 1.00 64.75 83 ALA A O 1
ATOM 625 N N . SER A 1 84 ? -19.970 -5.324 22.463 1.00 53.09 84 SER A N 1
ATOM 626 C CA . SER A 1 84 ? -20.749 -5.633 23.665 1.00 53.09 84 SER A CA 1
ATOM 627 C C . SER A 1 84 ? -22.133 -6.153 23.312 1.00 53.09 84 SER A C 1
ATOM 629 O O . SER A 1 84 ? -22.719 -5.630 22.335 1.00 53.09 84 SER A O 1
#